Protein AF-A0A1H2DLY8-F1 (afdb_monomer_lite)

Secondary structure (DSSP, 8-state):
-HHHHHHHHHHHHHHHHHHHHHHHHHHHHHTT----SPPPPP---TT--SHHHHHHHHHHHHHTT--HHHHIIIII---HHHHHHHHHHHHHHHHHHHHHHHHTT-

pLDDT: mean 85.79, std 8.29, range [53.25, 94.12]

Radius of gyration: 19.76 Å; chains: 1; bounding box: 36×38×60 Å

Structure (mmCIF, N/CA/C/O backbone):
data_AF-A0A1H2DLY8-F1
#
_entry.id   AF-A0A1H2DLY8-F1
#
loop_
_atom_site.group_PDB
_atom_site.id
_atom_site.type_symbol
_atom_site.label_atom_id
_atom_site.label_alt_id
_atom_site.label_comp_id
_atom_site.label_asym_id
_atom_site.label_entity_id
_atom_site.label_seq_id
_atom_site.pdbx_PDB_ins_code
_atom_site.Cartn_x
_atom_site.Cartn_y
_atom_site.Cartn_z
_atom_site.occupancy
_atom_site.B_iso_or_equiv
_atom_site.auth_seq_id
_atom_site.auth_comp_id
_atom_site.auth_asym_id
_atom_site.auth_atom_id
_atom_site.pdbx_PDB_model_num
ATOM 1 N N . MET A 1 1 ? 14.181 -19.848 5.686 1.00 73.56 1 MET A N 1
ATOM 2 C CA . MET A 1 1 ? 13.983 -18.919 6.825 1.00 73.56 1 MET A CA 1
ATOM 3 C C . MET A 1 1 ? 13.145 -17.705 6.420 1.00 73.56 1 MET A C 1
ATOM 5 O O . MET A 1 1 ? 12.145 -17.479 7.079 1.00 73.56 1 MET A O 1
ATOM 9 N N . LYS A 1 2 ? 13.485 -16.988 5.331 1.00 81.31 2 LYS A N 1
ATOM 10 C CA . LYS A 1 2 ? 12.713 -15.838 4.802 1.00 81.31 2 LYS A CA 1
ATOM 11 C C . LYS A 1 2 ? 11.222 -16.148 4.581 1.00 81.31 2 LYS A C 1
ATOM 13 O O . LYS A 1 2 ? 10.388 -15.481 5.169 1.00 81.31 2 LYS A O 1
ATOM 18 N N . GLU A 1 3 ? 10.905 -17.219 3.852 1.00 84.75 3 GLU A N 1
ATOM 19 C CA . GLU A 1 3 ? 9.512 -17.626 3.565 1.00 84.75 3 GLU A CA 1
ATOM 20 C C . GLU A 1 3 ? 8.648 -17.816 4.821 1.00 84.75 3 GLU A C 1
ATOM 22 O O . GLU A 1 3 ? 7.511 -17.364 4.883 1.00 84.75 3 GLU A O 1
ATOM 27 N N . ALA A 1 4 ? 9.205 -18.426 5.871 1.00 87.62 4 ALA A N 1
ATOM 28 C CA . ALA A 1 4 ? 8.486 -18.620 7.130 1.00 87.62 4 ALA A CA 1
ATOM 29 C C . ALA A 1 4 ? 8.225 -17.293 7.869 1.00 87.62 4 ALA A C 1
ATOM 31 O O . ALA A 1 4 ? 7.219 -17.158 8.561 1.00 87.62 4 ALA A O 1
ATOM 32 N N . LEU A 1 5 ? 9.123 -16.312 7.726 1.00 88.31 5 LEU A N 1
ATOM 33 C CA . LEU A 1 5 ? 8.944 -14.974 8.290 1.00 88.31 5 LEU A CA 1
ATOM 34 C C . LEU A 1 5 ? 7.913 -14.164 7.499 1.00 88.31 5 LEU A C 1
ATOM 36 O O . LEU A 1 5 ? 7.117 -13.466 8.117 1.00 88.31 5 LEU A O 1
ATOM 40 N N . ILE A 1 6 ? 7.891 -14.303 6.170 1.00 87.69 6 ILE A N 1
ATOM 41 C CA . ILE A 1 6 ? 6.872 -13.697 5.303 1.00 87.69 6 ILE A CA 1
ATOM 42 C C . ILE A 1 6 ? 5.489 -14.236 5.669 1.00 87.69 6 ILE A C 1
ATOM 44 O O . ILE A 1 6 ? 4.582 -13.449 5.921 1.00 87.69 6 ILE A O 1
ATOM 48 N N . LEU A 1 7 ? 5.339 -15.561 5.781 1.00 87.69 7 LEU A N 1
ATOM 49 C CA . LEU A 1 7 ? 4.069 -16.177 6.174 1.00 87.69 7 LEU A CA 1
ATOM 50 C C . LEU A 1 7 ? 3.595 -15.656 7.536 1.00 87.69 7 LEU A C 1
ATOM 52 O O . LEU A 1 7 ? 2.469 -15.193 7.666 1.00 87.69 7 LEU A O 1
ATOM 56 N N . LYS A 1 8 ? 4.492 -15.627 8.527 1.00 91.38 8 LYS A N 1
ATOM 57 C CA . LYS A 1 8 ? 4.183 -15.084 9.855 1.00 91.38 8 LYS A CA 1
ATOM 58 C C . LYS A 1 8 ? 3.791 -13.601 9.813 1.00 91.38 8 LYS A C 1
ATOM 60 O O . LYS A 1 8 ? 2.963 -13.169 10.612 1.00 91.38 8 LYS A O 1
ATOM 65 N N . ALA A 1 9 ? 4.415 -12.811 8.942 1.00 90.19 9 ALA A N 1
ATOM 66 C CA . ALA A 1 9 ? 4.080 -11.403 8.770 1.00 90.19 9 ALA A CA 1
ATOM 67 C C . ALA A 1 9 ? 2.692 -11.235 8.139 1.00 90.19 9 ALA A C 1
ATOM 69 O O . ALA A 1 9 ? 1.908 -10.443 8.654 1.00 90.19 9 ALA A O 1
ATOM 70 N N . ARG A 1 10 ? 2.362 -12.022 7.106 1.00 88.50 10 ARG A N 1
ATOM 71 C CA . ARG A 1 10 ? 1.025 -12.050 6.486 1.00 88.50 10 ARG A CA 1
ATOM 72 C C . ARG A 1 10 ? -0.055 -12.402 7.506 1.00 88.50 10 ARG A C 1
ATOM 74 O O . ARG A 1 10 ? -0.963 -11.604 7.704 1.00 88.50 10 ARG A O 1
ATOM 81 N N . ASP A 1 11 ? 0.133 -13.486 8.260 1.00 90.94 11 ASP A N 1
ATOM 82 C CA . ASP A 1 11 ? -0.798 -13.884 9.326 1.00 90.94 11 ASP A CA 1
ATOM 83 C C . ASP A 1 11 ? -1.018 -12.750 10.341 1.00 90.94 11 ASP A C 1
ATOM 85 O O . ASP A 1 11 ? -2.108 -12.565 10.883 1.00 90.94 11 ASP A O 1
ATOM 89 N N . ARG A 1 12 ? 0.032 -11.972 10.635 1.00 91.56 12 ARG A N 1
ATOM 90 C CA . ARG A 1 12 ? -0.068 -10.858 11.577 1.00 91.56 12 ARG A CA 1
ATOM 91 C C . ARG A 1 12 ? -0.795 -9.657 10.983 1.00 91.56 12 ARG A C 1
ATOM 93 O O . ARG A 1 12 ? -1.530 -9.013 11.730 1.00 91.56 12 ARG A O 1
ATOM 100 N N . LEU A 1 13 ? -0.586 -9.358 9.703 1.00 91.31 13 LEU A N 1
ATOM 101 C CA . LEU A 1 13 ? -1.307 -8.300 8.998 1.00 91.31 13 LEU A CA 1
ATOM 102 C C . LEU A 1 13 ? -2.801 -8.615 8.956 1.00 91.31 13 LEU A C 1
ATOM 104 O O . LEU A 1 13 ? -3.579 -7.767 9.374 1.00 91.31 13 LEU A O 1
ATOM 108 N N . ASP A 1 14 ? -3.188 -9.846 8.615 1.00 87.81 14 ASP A N 1
ATOM 109 C CA . ASP A 1 14 ? -4.598 -10.262 8.568 1.00 87.81 14 ASP A CA 1
ATOM 110 C C . ASP A 1 14 ? -5.303 -10.073 9.922 1.00 87.81 14 ASP A C 1
ATOM 112 O O . ASP A 1 14 ? -6.422 -9.562 10.008 1.00 87.81 14 ASP A O 1
ATOM 116 N N . VAL A 1 15 ? -4.623 -10.432 11.017 1.00 89.25 15 VAL A N 1
ATOM 117 C CA . VAL A 1 15 ? -5.147 -10.244 12.380 1.00 89.25 15 VAL A CA 1
ATOM 118 C C . VAL A 1 15 ? -5.277 -8.762 12.741 1.00 89.25 15 VAL A C 1
ATOM 120 O O . VAL A 1 15 ? -6.232 -8.370 13.417 1.00 89.25 15 VAL A O 1
ATOM 123 N N . VAL A 1 16 ? -4.308 -7.935 12.346 1.00 92.56 16 VAL A N 1
ATOM 124 C CA . VAL A 1 16 ? -4.296 -6.503 12.680 1.00 92.56 16 VAL A CA 1
ATOM 125 C C . VAL A 1 16 ? -5.282 -5.721 11.820 1.00 92.56 16 VAL A C 1
ATOM 127 O O . VAL A 1 16 ? -5.898 -4.794 12.338 1.00 92.56 16 VAL A O 1
ATOM 130 N N . ASP A 1 17 ? -5.477 -6.104 10.562 1.00 91.81 17 ASP A N 1
ATOM 131 C CA . ASP A 1 17 ? -6.319 -5.402 9.596 1.00 91.81 17 ASP A CA 1
ATOM 132 C C . ASP A 1 17 ? -7.751 -5.212 10.104 1.00 91.81 17 ASP A C 1
ATOM 134 O O . ASP A 1 17 ? -8.254 -4.089 10.187 1.00 91.81 17 ASP A O 1
ATOM 138 N N . THR A 1 18 ? -8.369 -6.296 10.580 1.00 87.62 18 THR A N 1
ATOM 139 C CA . THR A 1 18 ? -9.738 -6.248 11.117 1.00 87.62 18 THR A CA 1
ATOM 140 C C . THR A 1 18 ? -9.823 -5.367 12.367 1.00 87.62 18 THR A C 1
ATOM 142 O O . THR A 1 18 ? -10.736 -4.550 12.513 1.00 87.62 18 THR A O 1
ATOM 145 N N . GLY A 1 19 ? -8.863 -5.515 13.285 1.00 89.75 19 GLY A N 1
ATOM 146 C CA . GLY A 1 19 ? -8.850 -4.756 14.536 1.00 89.75 19 GLY A CA 1
ATOM 147 C C . GLY A 1 19 ? -8.617 -3.264 14.307 1.00 89.75 19 GLY A C 1
ATOM 148 O O . GLY A 1 19 ? -9.306 -2.428 14.894 1.00 89.75 19 GLY A O 1
ATOM 149 N N . LEU A 1 20 ? -7.673 -2.925 13.432 1.00 91.94 20 LEU A N 1
ATOM 150 C CA . LEU A 1 20 ? -7.310 -1.547 13.137 1.00 91.94 20 LEU A CA 1
ATOM 151 C C . LEU A 1 20 ? -8.407 -0.838 12.336 1.00 91.94 20 LEU A C 1
ATOM 153 O O . LEU A 1 20 ? -8.734 0.303 12.659 1.00 91.94 20 LEU A O 1
ATOM 157 N N . SER A 1 21 ? -9.048 -1.528 11.390 1.00 89.88 21 SER A N 1
ATOM 158 C CA . SER A 1 21 ? -10.206 -1.008 10.650 1.00 89.88 21 SER A CA 1
ATOM 159 C C . SER A 1 21 ? -11.341 -0.594 11.592 1.00 89.88 21 SER A C 1
ATOM 161 O O . SER A 1 21 ? -11.892 0.503 11.474 1.00 89.88 21 SER A O 1
ATOM 163 N N . ALA A 1 22 ? -11.644 -1.418 12.603 1.00 88.38 22 ALA A N 1
ATOM 164 C CA . ALA A 1 22 ? -12.657 -1.099 13.609 1.00 88.38 22 ALA A CA 1
ATOM 165 C C . ALA A 1 22 ? -12.261 0.093 14.502 1.00 88.38 22 ALA A C 1
ATOM 167 O O . ALA A 1 22 ? -13.103 0.937 14.823 1.00 88.38 22 ALA A O 1
ATOM 168 N N . ILE A 1 23 ? -10.985 0.180 14.895 1.00 91.38 23 ILE A N 1
ATOM 169 C CA . ILE A 1 23 ? -10.462 1.295 15.701 1.00 91.38 23 ILE A CA 1
ATOM 170 C C . ILE A 1 23 ? -10.562 2.610 14.926 1.00 91.38 23 ILE A C 1
ATOM 172 O O . ILE A 1 23 ? -11.072 3.590 15.469 1.00 91.38 23 ILE A O 1
ATOM 176 N N . ILE A 1 24 ? -10.124 2.629 13.665 1.00 90.88 24 ILE A N 1
ATOM 177 C CA . ILE A 1 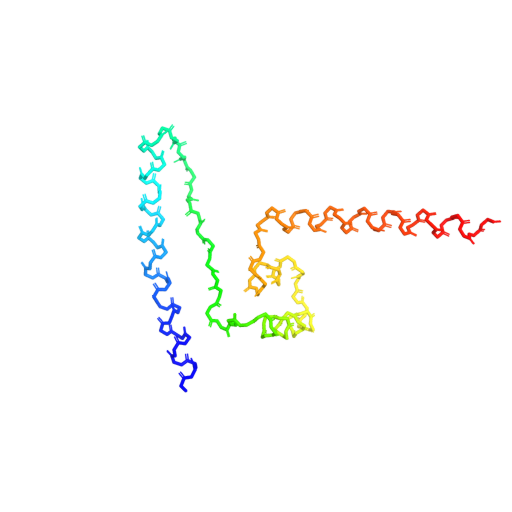24 ? -10.161 3.825 12.814 1.00 90.88 24 ILE A CA 1
ATOM 178 C C . ILE A 1 24 ? -11.608 4.238 12.543 1.00 90.88 24 ILE A C 1
ATOM 180 O O . ILE A 1 24 ? -11.937 5.410 12.694 1.00 90.88 24 ILE A O 1
ATOM 184 N N . SER A 1 25 ? -12.497 3.285 12.247 1.00 88.88 25 SER A N 1
ATOM 185 C CA . SER A 1 25 ? -13.929 3.566 12.071 1.00 88.88 25 SER A CA 1
ATOM 186 C C . SER A 1 25 ? -14.532 4.244 13.297 1.00 88.88 25 SER A C 1
ATOM 188 O O . SER A 1 25 ? -15.225 5.255 13.185 1.00 88.88 25 SER A O 1
ATOM 190 N N . LYS A 1 26 ? -14.212 3.744 14.494 1.00 89.38 26 LYS A N 1
ATOM 191 C CA . LYS A 1 26 ? -14.675 4.358 15.738 1.00 89.38 26 LYS A CA 1
ATOM 192 C C . LYS A 1 26 ? -14.066 5.742 15.968 1.00 89.38 26 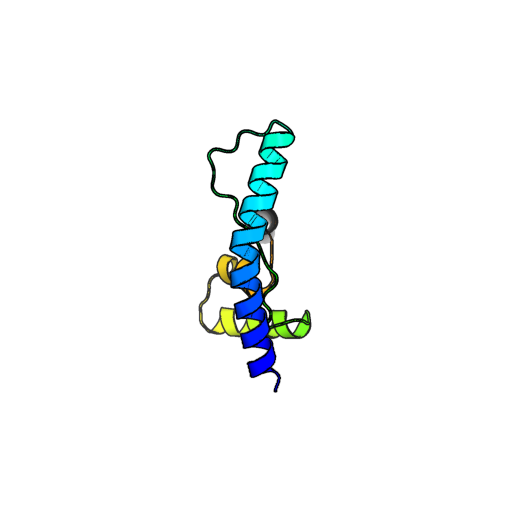LYS A C 1
ATOM 194 O O . LYS A 1 26 ? -14.778 6.626 16.434 1.00 89.38 26 LYS A O 1
ATOM 199 N N . ALA A 1 27 ? -12.785 5.930 15.657 1.00 91.19 27 ALA A N 1
ATOM 200 C CA . ALA A 1 27 ? -12.114 7.222 15.785 1.00 91.19 27 ALA A CA 1
ATOM 201 C C . ALA A 1 27 ? -12.745 8.277 14.863 1.00 91.19 27 ALA A C 1
ATOM 203 O O . ALA A 1 27 ? -13.075 9.363 15.327 1.00 91.19 27 ALA A O 1
ATOM 204 N N . LEU A 1 28 ? -13.011 7.933 13.601 1.00 89.69 28 LEU A N 1
ATOM 205 C CA . LEU A 1 28 ? -13.666 8.830 12.644 1.00 89.69 28 LEU A CA 1
ATOM 206 C C . LEU A 1 28 ? -15.066 9.250 13.105 1.00 89.69 28 LEU A C 1
ATOM 208 O O . LEU A 1 28 ? -15.396 10.432 13.040 1.00 89.69 28 LEU A O 1
ATOM 212 N N . ARG A 1 29 ? -15.851 8.319 13.663 1.00 88.06 29 ARG A N 1
ATOM 213 C CA . ARG A 1 29 ? -17.163 8.644 14.253 1.00 88.06 29 ARG A CA 1
ATOM 214 C C . ARG A 1 29 ? -17.060 9.625 15.421 1.00 88.06 29 ARG A C 1
ATOM 216 O O . ARG A 1 29 ? -17.904 10.503 15.549 1.00 88.06 29 ARG A O 1
ATOM 223 N N . ILE A 1 30 ? -16.036 9.494 16.271 1.00 90.81 30 ILE A N 1
ATOM 224 C CA . ILE A 1 30 ? -15.793 10.432 17.384 1.00 90.81 30 ILE A CA 1
ATOM 225 C C . ILE A 1 30 ? -15.476 11.838 16.856 1.00 90.81 30 ILE A C 1
ATOM 227 O O . ILE A 1 30 ? -15.961 12.815 17.419 1.00 90.81 30 ILE A O 1
ATOM 231 N N . GLU A 1 31 ? -14.727 11.935 15.757 1.00 90.44 31 GLU A N 1
ATOM 232 C CA . GLU A 1 31 ? -14.407 13.196 15.071 1.00 90.44 31 GLU A CA 1
ATOM 233 C C . GLU A 1 31 ? -15.590 13.770 14.258 1.00 90.44 31 GLU A C 1
ATOM 235 O O . GLU A 1 31 ? -15.463 14.813 13.621 1.00 90.44 31 GLU A O 1
ATOM 240 N N . GLY A 1 32 ? -16.759 13.117 14.280 1.00 88.75 32 GLY A N 1
ATOM 241 C CA . GLY A 1 32 ? -17.971 13.577 13.596 1.00 88.75 32 GLY A CA 1
ATOM 242 C C . GLY A 1 32 ? -18.063 13.181 12.121 1.00 88.75 32 GLY A C 1
ATOM 243 O O . GLY A 1 32 ? -18.944 13.673 11.415 1.00 88.75 32 GLY A O 1
ATOM 244 N N . PHE A 1 33 ? -17.192 12.287 11.647 1.00 84.38 33 PHE A N 1
ATOM 245 C CA . PHE A 1 33 ? -17.315 11.679 10.326 1.00 84.38 33 PHE A CA 1
ATOM 246 C C . PHE A 1 33 ? -18.219 10.447 10.418 1.00 84.38 33 PHE A C 1
ATOM 248 O O . PHE A 1 33 ? -17.796 9.366 10.838 1.00 84.38 33 PHE A O 1
ATOM 255 N N . GLU A 1 34 ? -19.475 10.603 10.009 1.00 73.62 34 GLU A N 1
ATOM 256 C CA . GLU A 1 34 ? -20.366 9.470 9.768 1.00 73.62 34 GLU A CA 1
ATOM 257 C C . GLU A 1 34 ? -19.968 8.816 8.446 1.00 73.62 34 GLU A C 1
ATOM 259 O O . GLU A 1 34 ? -20.195 9.352 7.363 1.00 73.62 34 GLU A O 1
ATOM 264 N N . THR A 1 35 ? -19.311 7.667 8.543 1.00 64.50 35 THR A N 1
ATOM 265 C CA . THR A 1 35 ? -18.988 6.828 7.392 1.00 64.50 35 THR A CA 1
ATOM 266 C C . THR A 1 35 ? -19.945 5.638 7.370 1.00 64.50 35 THR A C 1
ATOM 268 O O . THR A 1 35 ? -19.961 4.811 8.288 1.00 64.50 35 THR A O 1
ATOM 271 N N . GLU A 1 36 ? -20.770 5.579 6.321 1.00 64.75 36 GLU A N 1
ATOM 272 C CA . GLU A 1 36 ? -21.569 4.400 5.955 1.00 64.75 36 GLU A CA 1
ATOM 273 C C . GLU A 1 36 ? -20.730 3.360 5.182 1.00 64.75 36 GLU A C 1
ATOM 275 O O . GLU A 1 36 ? -21.205 2.264 4.883 1.00 64.75 36 GLU A O 1
ATOM 280 N N . GLU A 1 37 ? -19.471 3.682 4.873 1.00 64.56 37 GLU A N 1
ATOM 281 C CA . GLU A 1 37 ? -18.585 2.883 4.032 1.00 64.56 37 GLU A CA 1
ATOM 282 C C . GLU A 1 37 ? -17.650 1.982 4.850 1.00 64.56 37 GLU A C 1
ATOM 284 O O . GLU A 1 37 ? -17.266 2.261 5.989 1.00 64.56 37 GLU A O 1
ATOM 289 N N . THR A 1 38 ? -17.255 0.859 4.247 1.00 70.75 38 THR A N 1
ATOM 290 C CA . THR A 1 38 ? -16.251 -0.035 4.832 1.00 70.75 38 THR A CA 1
ATOM 291 C C . THR A 1 38 ? -14.871 0.590 4.660 1.00 70.75 38 THR A C 1
ATOM 293 O O . THR A 1 38 ? -14.423 0.800 3.538 1.00 70.75 38 THR A O 1
ATOM 296 N N . ILE A 1 39 ? -14.184 0.866 5.769 1.00 81.62 39 ILE A N 1
ATOM 297 C CA . ILE A 1 39 ? -12.802 1.354 5.738 1.00 81.62 39 ILE A CA 1
ATOM 298 C C . ILE A 1 39 ? -11.898 0.214 5.282 1.00 81.62 39 ILE A C 1
ATOM 300 O O . ILE A 1 39 ? -11.838 -0.824 5.937 1.00 81.62 39 ILE A O 1
ATOM 304 N N . SER A 1 40 ? -11.187 0.421 4.176 1.00 81.44 40 SER A N 1
ATOM 305 C CA . SER A 1 40 ? -10.136 -0.479 3.706 1.00 81.44 40 SER A CA 1
ATOM 306 C C . SER A 1 40 ? -8.767 0.069 4.084 1.00 81.44 40 SER A C 1
ATOM 308 O O . SER A 1 40 ? -8.459 1.223 3.776 1.00 81.44 40 SER A O 1
ATOM 310 N N . LEU A 1 41 ? -7.926 -0.757 4.698 1.00 86.81 41 LEU A N 1
ATOM 311 C CA . LEU A 1 41 ? -6.538 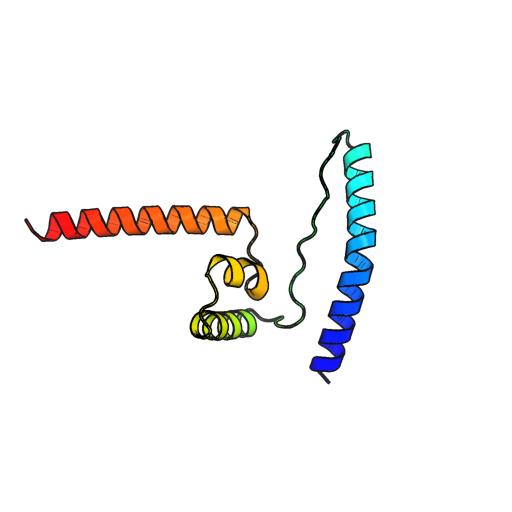-0.409 4.981 1.00 86.81 41 LEU A CA 1
ATOM 312 C C . LEU A 1 41 ? -5.631 -0.966 3.887 1.00 86.81 41 LEU A C 1
ATOM 314 O O . LEU A 1 41 ? -5.818 -2.079 3.403 1.00 86.81 41 LEU A O 1
ATOM 318 N N . SER A 1 42 ? -4.642 -0.170 3.491 1.00 84.44 42 SER A N 1
ATOM 319 C CA . SER A 1 42 ? -3.599 -0.601 2.562 1.00 84.44 42 SER A CA 1
ATOM 320 C C . SER A 1 42 ? -2.334 -0.909 3.349 1.00 84.44 42 SER A C 1
ATOM 322 O O . SER A 1 42 ? -1.856 -0.070 4.114 1.00 84.44 42 SER A O 1
ATOM 324 N N . TRP A 1 43 ? -1.801 -2.113 3.160 1.00 85.06 43 TRP A N 1
ATOM 325 C CA . TRP A 1 43 ? -0.581 -2.578 3.812 1.00 85.06 43 TRP A CA 1
ATOM 326 C C . TRP A 1 43 ? 0.530 -2.767 2.792 1.00 85.06 43 TRP A C 1
ATOM 328 O O . TRP A 1 43 ? 0.291 -3.159 1.653 1.00 85.06 43 TRP A O 1
ATOM 338 N N . GLU A 1 44 ? 1.761 -2.542 3.234 1.00 83.69 44 GLU A N 1
ATOM 339 C CA . GLU A 1 44 ? 2.938 -2.906 2.460 1.00 83.69 44 GLU A CA 1
ATOM 340 C C . GLU A 1 44 ? 3.058 -4.443 2.380 1.00 83.69 44 GLU A C 1
ATOM 342 O O . GLU A 1 44 ? 3.031 -5.099 3.432 1.00 83.69 44 GLU A O 1
ATOM 347 N N . PRO A 1 45 ? 3.212 -5.048 1.185 1.00 79.69 45 PRO A N 1
ATOM 348 C CA . PRO A 1 45 ? 3.384 -6.485 1.057 1.00 79.69 45 PRO A CA 1
ATOM 349 C C . PRO A 1 45 ? 4.672 -6.952 1.756 1.00 79.69 45 PRO A C 1
ATOM 351 O O . PRO A 1 45 ? 5.757 -6.433 1.482 1.00 79.69 45 PRO A O 1
ATOM 354 N N . PRO A 1 46 ? 4.610 -7.979 2.621 1.00 82.44 46 PRO A N 1
ATOM 355 C CA . PRO A 1 46 ? 5.782 -8.454 3.363 1.00 82.44 46 PRO A CA 1
ATOM 356 C C . PRO A 1 46 ? 6.798 -9.209 2.487 1.00 82.44 46 PRO A C 1
ATOM 358 O O . PRO A 1 46 ? 7.894 -9.538 2.943 1.00 82.44 46 PRO A O 1
ATOM 361 N N . ASP A 1 47 ? 6.438 -9.497 1.238 1.00 79.38 47 ASP A N 1
ATOM 362 C CA . ASP A 1 47 ? 7.180 -10.358 0.314 1.00 79.38 47 ASP A CA 1
ATOM 363 C C . ASP A 1 47 ? 8.409 -9.655 -0.278 1.00 79.38 47 ASP A C 1
ATOM 365 O O . ASP A 1 47 ? 9.419 -10.292 -0.614 1.00 79.38 47 ASP A O 1
ATOM 369 N N . HIS A 1 48 ? 8.316 -8.331 -0.414 1.00 77.31 48 HIS A N 1
ATOM 370 C CA . HIS A 1 48 ? 9.285 -7.476 -1.090 1.00 77.31 48 HIS A CA 1
ATOM 371 C C . HIS A 1 48 ? 9.491 -6.214 -0.252 1.00 77.31 48 HIS A C 1
ATOM 373 O O . HIS A 1 48 ? 8.698 -5.278 -0.303 1.00 77.31 48 HIS A O 1
ATOM 379 N N . VAL A 1 49 ? 10.559 -6.194 0.546 1.00 70.31 49 VAL A N 1
ATOM 380 C CA . VAL A 1 49 ? 10.788 -5.102 1.506 1.00 70.31 49 VAL A CA 1
ATOM 381 C C . VAL A 1 49 ? 11.631 -3.994 0.879 1.00 70.31 49 VAL A C 1
ATOM 383 O O . VAL A 1 49 ? 11.450 -2.819 1.189 1.00 70.31 49 VAL A O 1
ATOM 386 N N . SER A 1 50 ? 12.553 -4.343 -0.021 1.00 82.50 50 SER A N 1
ATOM 387 C CA . SER A 1 50 ? 13.387 -3.357 -0.713 1.00 82.50 50 SER A CA 1
ATOM 388 C C . SER A 1 50 ? 12.769 -2.893 -2.033 1.00 82.50 50 SER A C 1
ATOM 390 O O . SER A 1 50 ? 12.108 -3.659 -2.733 1.00 82.50 50 SER A O 1
ATOM 392 N N . LEU A 1 51 ? 13.054 -1.645 -2.421 1.00 81.88 51 LEU A N 1
ATOM 393 C CA . LEU A 1 51 ? 12.643 -1.107 -3.722 1.00 81.88 51 LEU A CA 1
ATOM 394 C C . LEU A 1 51 ? 13.129 -1.985 -4.883 1.00 81.88 51 LEU A C 1
ATOM 396 O O . LEU A 1 51 ? 12.362 -2.250 -5.802 1.00 81.88 51 LEU A O 1
ATOM 400 N N . SER A 1 52 ? 14.367 -2.482 -4.822 1.00 86.88 52 SER A N 1
ATOM 401 C CA . SER A 1 52 ? 14.914 -3.363 -5.859 1.00 86.88 52 SER A CA 1
ATOM 402 C C . SER A 1 52 ? 14.101 -4.650 -6.010 1.00 86.88 52 SER A C 1
ATOM 404 O O . SER A 1 52 ? 13.746 -5.012 -7.126 1.00 86.88 52 SER A O 1
ATOM 406 N N . GLU A 1 53 ? 13.731 -5.303 -4.901 1.00 86.88 53 GLU A N 1
ATOM 407 C CA . GLU A 1 53 ? 12.889 -6.508 -4.942 1.00 86.88 53 GLU A CA 1
ATOM 408 C C . GLU A 1 53 ? 11.506 -6.221 -5.540 1.00 86.88 53 GLU A C 1
ATOM 410 O O . GLU A 1 53 ? 11.004 -7.028 -6.323 1.00 86.88 53 GLU A O 1
ATOM 415 N N . LYS A 1 54 ? 10.908 -5.067 -5.214 1.00 88.19 54 LYS A N 1
ATOM 416 C CA . LYS A 1 54 ? 9.611 -4.655 -5.769 1.00 88.19 54 LYS A CA 1
ATOM 417 C C . LYS A 1 54 ? 9.680 -4.422 -7.278 1.00 88.19 54 LYS A C 1
ATOM 419 O O . LYS A 1 54 ? 8.818 -4.907 -8.005 1.00 88.19 54 LYS A O 1
ATOM 424 N N . TYR A 1 55 ? 10.706 -3.728 -7.771 1.00 91.25 55 TYR A N 1
ATOM 425 C CA . TYR A 1 55 ? 10.868 -3.501 -9.211 1.00 91.25 55 TYR A CA 1
ATOM 426 C C . TYR A 1 55 ? 11.188 -4.795 -9.971 1.00 91.25 55 TYR A C 1
ATOM 428 O O . TYR A 1 55 ? 10.623 -5.026 -11.041 1.00 91.25 55 TYR A O 1
ATOM 436 N N . ASP A 1 56 ? 12.007 -5.683 -9.404 1.00 92.12 56 ASP A N 1
ATOM 437 C CA . ASP A 1 56 ? 12.266 -7.003 -9.991 1.00 92.12 56 ASP A CA 1
ATOM 438 C C . ASP A 1 56 ? 10.984 -7.847 -10.078 1.00 92.12 56 ASP A C 1
ATOM 440 O O . ASP A 1 56 ? 10.748 -8.540 -11.075 1.00 92.12 56 ASP A O 1
ATOM 444 N N . ALA A 1 57 ? 10.135 -7.789 -9.049 1.00 88.38 57 ALA A N 1
ATOM 445 C CA . ALA A 1 57 ? 8.826 -8.434 -9.047 1.00 88.38 57 ALA A CA 1
ATOM 446 C C . ALA A 1 57 ? 7.875 -7.797 -10.074 1.00 88.38 57 ALA A C 1
ATOM 448 O O . ALA A 1 57 ? 7.224 -8.521 -10.827 1.00 88.38 57 ALA A O 1
ATOM 449 N N . ALA A 1 58 ? 7.856 -6.467 -10.182 1.00 92.00 58 ALA A N 1
ATOM 450 C CA . ALA A 1 58 ? 7.031 -5.737 -11.142 1.00 92.00 58 ALA A CA 1
ATOM 451 C C . ALA A 1 58 ? 7.373 -6.099 -12.597 1.00 92.00 58 ALA A C 1
ATOM 453 O O . ALA A 1 58 ? 6.476 -6.304 -13.417 1.00 92.00 58 ALA A O 1
ATOM 454 N N . VAL A 1 59 ? 8.661 -6.247 -12.924 1.00 94.06 59 VAL A N 1
ATOM 455 C CA . VAL A 1 59 ? 9.106 -6.688 -14.258 1.00 94.06 59 VAL A CA 1
ATOM 456 C C . VAL A 1 59 ? 8.612 -8.104 -14.562 1.00 94.06 59 VAL A C 1
ATOM 458 O O . VAL A 1 59 ? 8.108 -8.360 -15.659 1.00 94.06 59 VAL A O 1
ATOM 461 N N . LYS A 1 60 ? 8.706 -9.023 -13.593 1.00 92.50 60 LYS A N 1
ATOM 462 C CA . LYS A 1 60 ? 8.214 -10.403 -13.744 1.00 92.50 60 LYS A CA 1
ATOM 463 C C . LYS A 1 60 ? 6.696 -10.448 -13.917 1.00 92.50 60 LYS A C 1
ATOM 465 O O . LYS A 1 60 ? 6.216 -11.146 -14.805 1.00 92.50 60 LYS A O 1
ATOM 470 N N . ALA A 1 61 ? 5.961 -9.674 -13.124 1.00 91.50 61 ALA A N 1
ATOM 471 C CA . ALA A 1 61 ? 4.508 -9.562 -13.201 1.00 91.50 61 ALA A CA 1
ATOM 472 C C . ALA A 1 61 ? 4.041 -9.002 -14.553 1.00 91.50 61 ALA A C 1
ATOM 474 O O . ALA A 1 61 ? 3.156 -9.568 -15.196 1.00 91.50 61 ALA A O 1
ATOM 475 N N . LYS A 1 62 ? 4.717 -7.961 -15.059 1.00 94.00 62 LYS A N 1
ATOM 476 C CA . LYS A 1 62 ? 4.472 -7.430 -16.407 1.00 94.00 62 LYS A CA 1
ATOM 477 C C . LYS A 1 62 ? 4.717 -8.492 -17.482 1.00 94.00 62 LYS A C 1
ATOM 479 O O . LYS A 1 62 ? 3.917 -8.624 -18.404 1.00 94.00 62 LYS A O 1
ATOM 484 N N . GLY A 1 63 ? 5.789 -9.277 -17.351 1.00 92.62 63 GLY A N 1
ATOM 485 C CA . GLY A 1 63 ? 6.084 -10.403 -18.245 1.00 92.62 63 GLY A CA 1
ATOM 486 C C . GLY A 1 63 ? 5.041 -11.527 -18.197 1.00 92.62 63 GLY A C 1
ATOM 487 O O . GLY A 1 63 ? 4.824 -12.197 -19.203 1.00 92.62 63 GLY A O 1
ATOM 488 N N . ALA A 1 64 ? 4.359 -11.700 -17.063 1.00 93.56 64 ALA A N 1
ATOM 489 C CA . ALA A 1 64 ? 3.249 -12.638 -16.892 1.00 93.56 64 ALA A CA 1
ATOM 490 C C . ALA A 1 64 ? 1.900 -12.108 -17.425 1.00 93.56 64 ALA A C 1
ATOM 492 O O . ALA A 1 64 ? 0.901 -12.823 -17.374 1.00 93.56 64 ALA A O 1
ATOM 493 N N . GLY A 1 65 ? 1.864 -10.879 -17.955 1.00 92.56 65 GLY A N 1
ATOM 494 C CA . GLY A 1 65 ? 0.661 -10.259 -18.517 1.00 92.56 65 GLY A CA 1
ATOM 495 C C . GLY A 1 65 ? -0.229 -9.557 -17.490 1.00 92.56 65 GLY A C 1
ATOM 496 O O . GLY A 1 65 ? -1.378 -9.239 -17.797 1.00 92.56 65 GLY A O 1
ATOM 497 N N . GLU A 1 66 ? 0.270 -9.306 -16.280 1.00 93.44 66 GLU A N 1
ATOM 498 C CA . GLU A 1 66 ? -0.478 -8.569 -15.267 1.00 93.44 66 GLU A CA 1
ATOM 499 C C . GLU A 1 66 ? -0.629 -7.084 -15.653 1.00 93.44 66 GLU A C 1
ATOM 501 O O . GLU A 1 66 ? 0.275 -6.463 -16.218 1.00 93.44 66 GLU A O 1
ATOM 506 N N . SER A 1 67 ? -1.797 -6.500 -15.367 1.00 94.12 67 SER A N 1
ATOM 507 C CA . SER A 1 67 ? -2.063 -5.093 -15.692 1.00 94.12 67 SER A CA 1
ATOM 508 C C . SER A 1 67 ? -1.224 -4.141 -1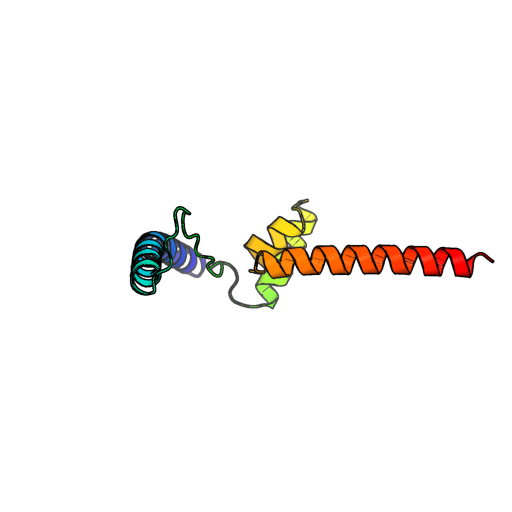4.837 1.00 94.12 67 SER A C 1
ATOM 510 O O . SER A 1 67 ? -0.984 -4.406 -13.658 1.00 94.12 67 SER A O 1
ATOM 512 N N . TRP A 1 68 ? -0.865 -2.978 -15.397 1.00 92.06 68 TRP A N 1
ATOM 513 C CA . TRP A 1 68 ? -0.126 -1.943 -14.662 1.00 92.06 68 TRP A CA 1
ATOM 514 C C . TRP A 1 68 ? -0.808 -1.555 -13.346 1.00 92.06 68 TRP A C 1
ATOM 516 O O .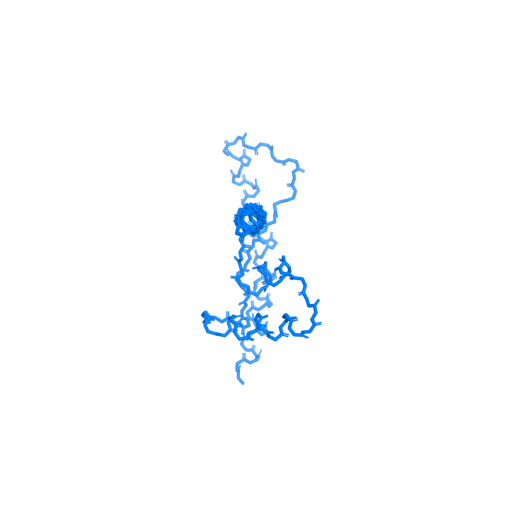 TRP A 1 68 ? -0.148 -1.516 -12.317 1.00 92.06 68 TRP A O 1
ATOM 526 N N . LYS A 1 69 ? -2.136 -1.364 -13.345 1.00 92.56 69 LYS A N 1
ATOM 527 C CA . LYS A 1 69 ? -2.889 -1.011 -12.128 1.00 92.56 69 LYS A CA 1
ATOM 528 C C . LYS A 1 69 ? -2.747 -2.058 -11.020 1.00 92.56 69 LYS A C 1
ATOM 530 O O . LYS A 1 69 ? -2.664 -1.703 -9.849 1.00 92.56 69 LYS A O 1
ATOM 535 N N . SER A 1 70 ? -2.723 -3.340 -11.388 1.00 91.12 70 SER A N 1
ATOM 536 C CA . SER A 1 70 ? -2.553 -4.439 -10.431 1.00 91.12 70 SER A CA 1
ATOM 537 C C . SER A 1 70 ? -1.127 -4.478 -9.881 1.00 91.12 70 SER A C 1
ATOM 539 O O . SER A 1 70 ? -0.944 -4.548 -8.671 1.00 91.12 70 SER A O 1
ATOM 541 N N . ILE A 1 71 ? -0.123 -4.315 -10.748 1.00 92.69 71 ILE A N 1
ATOM 542 C CA . ILE A 1 71 ? 1.293 -4.245 -10.358 1.00 92.69 71 ILE A CA 1
ATOM 543 C C . ILE A 1 71 ? 1.548 -3.049 -9.430 1.00 92.69 71 ILE A C 1
ATOM 545 O O . ILE A 1 71 ? 2.146 -3.204 -8.365 1.00 92.69 71 ILE A O 1
ATOM 549 N N . ALA A 1 72 ? 1.067 -1.864 -9.806 1.00 91.62 72 ALA A N 1
ATOM 550 C CA . ALA A 1 72 ? 1.244 -0.636 -9.041 1.00 91.62 72 ALA A CA 1
ATOM 551 C C . ALA A 1 72 ? 0.656 -0.768 -7.631 1.00 91.62 72 ALA A C 1
ATOM 553 O O . ALA A 1 72 ? 1.322 -0.446 -6.652 1.00 91.62 72 ALA A O 1
ATOM 554 N N . ARG A 1 73 ? -0.548 -1.336 -7.512 1.00 90.19 73 ARG A N 1
ATOM 555 C CA . ARG A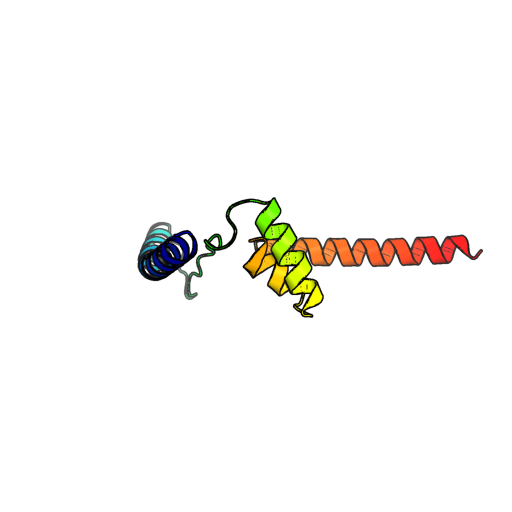 1 73 ? -1.202 -1.549 -6.218 1.00 90.19 73 ARG A CA 1
ATOM 556 C C . ARG A 1 73 ? -0.541 -2.656 -5.395 1.00 90.19 73 ARG A C 1
ATOM 558 O O . ARG A 1 73 ? -0.173 -2.432 -4.250 1.00 90.19 73 ARG A O 1
ATOM 565 N N . ASN A 1 74 ? -0.415 -3.851 -5.967 1.00 88.50 74 ASN A N 1
ATOM 566 C CA . ASN A 1 74 ? -0.127 -5.067 -5.203 1.00 88.50 74 ASN A CA 1
ATOM 567 C C . ASN A 1 74 ? 1.372 -5.329 -5.015 1.00 88.50 74 ASN A C 1
ATOM 569 O O . ASN A 1 74 ? 1.739 -6.098 -4.134 1.00 88.50 74 ASN A O 1
ATOM 573 N N . ILE A 1 75 ? 2.231 -4.736 -5.852 1.00 89.38 75 ILE A N 1
ATOM 574 C CA . ILE A 1 75 ? 3.687 -4.940 -5.808 1.00 89.38 75 ILE A CA 1
ATOM 575 C C . ILE A 1 75 ? 4.402 -3.651 -5.409 1.00 89.38 75 ILE A C 1
ATOM 577 O O . ILE A 1 75 ? 5.289 -3.681 -4.557 1.00 89.38 75 ILE A O 1
ATOM 581 N N . LEU A 1 76 ? 4.043 -2.522 -6.026 1.00 89.75 76 LEU A N 1
ATOM 582 C CA . LEU A 1 76 ? 4.719 -1.246 -5.765 1.00 89.75 76 LEU A CA 1
ATOM 583 C C . LEU A 1 76 ? 4.128 -0.485 -4.570 1.00 89.75 76 LEU A C 1
ATOM 585 O O . LEU A 1 76 ? 4.829 0.346 -3.993 1.00 89.75 76 LEU A O 1
ATOM 589 N N . GLY A 1 77 ? 2.891 -0.799 -4.175 1.00 87.19 77 GLY A N 1
ATOM 590 C CA . GLY A 1 77 ? 2.206 -0.176 -3.042 1.00 87.19 77 GLY A CA 1
ATOM 591 C C . GLY A 1 77 ? 1.695 1.237 -3.332 1.00 87.19 77 GLY A C 1
ATOM 592 O O . GLY A 1 77 ? 1.612 2.050 -2.416 1.00 87.19 77 GLY A O 1
ATOM 593 N N . TYR A 1 78 ? 1.399 1.559 -4.594 1.00 90.19 78 TYR A N 1
ATOM 594 C CA . TYR A 1 78 ? 0.865 2.871 -4.966 1.00 90.19 78 TYR A CA 1
ATOM 595 C C . TYR A 1 78 ? -0.563 3.032 -4.451 1.00 90.19 78 TYR A C 1
ATOM 597 O O . TYR A 1 78 ? -1.372 2.098 -4.516 1.00 90.19 78 TYR A O 1
ATOM 605 N N . SER A 1 79 ? -0.877 4.233 -3.968 1.00 88.25 79 SER A N 1
ATOM 606 C CA . SER A 1 79 ? -2.234 4.570 -3.552 1.00 88.25 79 SER A CA 1
ATOM 607 C C . SER A 1 79 ? -3.180 4.633 -4.763 1.00 88.25 79 SER A C 1
ATOM 609 O O . SER A 1 79 ? -2.726 4.811 -5.900 1.00 88.25 79 SER A O 1
ATOM 611 N N . PRO A 1 80 ? -4.502 4.493 -4.559 1.00 88.19 80 PRO A N 1
ATOM 612 C CA . PRO A 1 80 ? -5.481 4.658 -5.632 1.00 88.19 80 PRO A CA 1
ATOM 613 C C . PRO A 1 80 ? -5.335 5.994 -6.369 1.00 88.19 80 PRO A C 1
ATOM 615 O O . PRO A 1 80 ? -5.350 6.016 -7.597 1.00 88.19 80 PRO A O 1
ATOM 618 N N . GLU A 1 81 ? -5.109 7.076 -5.628 1.00 89.62 81 GLU A N 1
ATOM 619 C CA . GLU A 1 81 ? -4.960 8.430 -6.163 1.00 89.62 81 GLU A CA 1
ATOM 620 C C . GLU A 1 81 ? -3.694 8.552 -7.016 1.00 89.62 81 GLU A C 1
ATOM 622 O O . GLU A 1 81 ? -3.734 9.133 -8.096 1.00 89.62 81 GLU A O 1
ATOM 627 N N . GLN A 1 82 ? -2.582 7.952 -6.575 1.00 89.31 82 GLN A N 1
ATOM 628 C CA . GLN A 1 82 ? -1.344 7.910 -7.360 1.00 89.31 82 GLN A CA 1
ATOM 629 C C . GLN A 1 82 ? -1.542 7.150 -8.675 1.00 89.31 82 GLN A C 1
ATOM 631 O O . GLN A 1 82 ? -1.106 7.606 -9.724 1.00 89.31 82 GLN A O 1
ATOM 636 N N . ILE A 1 83 ? -2.248 6.016 -8.643 1.00 92.50 83 ILE A N 1
ATOM 637 C CA . ILE A 1 83 ? -2.533 5.220 -9.848 1.00 92.50 83 ILE A CA 1
ATOM 638 C C . ILE A 1 83 ? -3.432 5.987 -10.826 1.00 92.50 83 ILE A C 1
ATOM 640 O O . ILE A 1 83 ? -3.292 5.841 -12.043 1.00 92.50 83 ILE A O 1
ATOM 644 N N . GLU A 1 84 ? -4.393 6.757 -10.316 1.00 91.94 84 GLU A N 1
ATOM 645 C CA . GLU A 1 84 ? -5.245 7.613 -11.141 1.00 91.94 84 GLU A CA 1
ATOM 646 C C . GLU A 1 84 ? -4.449 8.750 -11.772 1.00 91.94 84 GLU A C 1
ATOM 648 O O . GLU A 1 84 ? -4.580 8.976 -12.975 1.00 91.94 84 GLU A O 1
ATOM 653 N N . GLN A 1 85 ? -3.586 9.402 -10.995 1.00 91.44 85 GLN A N 1
ATOM 654 C CA . GLN A 1 85 ? -2.711 10.451 -11.498 1.00 91.44 85 GLN A CA 1
ATOM 655 C C . GLN A 1 85 ? -1.751 9.923 -12.571 1.00 91.44 85 GLN A C 1
ATOM 657 O O . GLN A 1 85 ? -1.711 10.485 -13.660 1.00 91.44 85 GLN A O 1
ATOM 662 N N . ASP A 1 86 ? -1.092 8.785 -12.341 1.00 91.69 86 ASP A N 1
ATOM 663 C CA . ASP A 1 86 ? -0.218 8.145 -13.334 1.00 91.69 86 ASP A CA 1
ATOM 664 C C . ASP A 1 86 ? -0.960 7.841 -14.647 1.00 91.69 86 ASP A C 1
ATOM 666 O O . ASP A 1 86 ? -0.391 7.899 -15.737 1.00 91.69 86 ASP A O 1
ATOM 670 N N . ALA A 1 87 ? -2.245 7.480 -14.565 1.00 90.25 87 ALA A N 1
ATOM 671 C CA . ALA A 1 87 ? -3.057 7.217 -15.748 1.00 90.25 87 ALA A CA 1
ATOM 672 C C . ALA A 1 87 ? -3.396 8.500 -16.524 1.00 90.25 87 ALA A C 1
ATOM 674 O O . ALA A 1 87 ? -3.489 8.444 -17.753 1.00 90.25 87 ALA A O 1
ATOM 675 N N . LEU A 1 88 ? -3.585 9.624 -15.825 1.00 90.94 88 LEU A N 1
ATOM 676 C CA . LEU A 1 88 ? -3.766 10.942 -16.438 1.00 90.94 88 LEU A CA 1
ATOM 677 C C . LEU A 1 88 ? -2.466 11.411 -17.093 1.00 90.94 88 LEU A C 1
ATOM 679 O O . LEU A 1 88 ? -2.483 11.753 -18.272 1.00 90.94 88 LEU A O 1
ATOM 683 N N . ASP A 1 89 ? -1.346 11.314 -16.379 1.00 91.25 89 ASP A N 1
ATOM 684 C CA . ASP A 1 89 ? -0.026 11.698 -16.883 1.00 91.25 89 ASP A CA 1
ATOM 685 C C . ASP A 1 89 ? 0.329 10.888 -18.141 1.00 91.25 89 ASP A C 1
ATOM 687 O O . ASP A 1 89 ? 0.746 11.445 -19.156 1.00 91.25 89 ASP A O 1
ATOM 691 N N . LEU A 1 90 ? 0.055 9.577 -18.141 1.00 88.62 90 LEU A N 1
ATOM 692 C CA . LEU A 1 90 ? 0.255 8.726 -19.316 1.00 88.62 90 LEU A CA 1
ATOM 693 C C . LEU A 1 90 ? -0.639 9.134 -20.501 1.00 88.62 90 LEU A C 1
ATOM 695 O O . LEU A 1 90 ? -0.220 9.028 -21.657 1.00 88.62 90 LEU A O 1
ATOM 699 N N . ALA A 1 91 ? -1.878 9.556 -20.242 1.00 89.12 91 ALA A N 1
ATOM 700 C CA . ALA A 1 91 ? -2.783 10.023 -21.290 1.00 89.12 91 ALA A CA 1
ATOM 701 C C . ALA A 1 91 ? -2.294 11.348 -21.896 1.00 89.12 91 ALA A C 1
ATOM 703 O O . ALA A 1 91 ? -2.299 11.495 -23.122 1.00 89.12 91 ALA A O 1
ATOM 704 N N . ASP A 1 92 ? -1.812 12.265 -21.058 1.00 89.94 92 ASP A N 1
ATOM 705 C CA . ASP A 1 92 ? -1.232 13.540 -21.480 1.00 89.94 92 ASP A CA 1
ATOM 706 C C . ASP A 1 92 ? 0.053 13.326 -22.292 1.00 89.94 92 ASP A C 1
ATOM 708 O O . ASP A 1 92 ? 0.209 13.903 -23.372 1.00 89.94 92 ASP A O 1
ATOM 712 N N . GLU A 1 93 ? 0.939 12.427 -21.855 1.00 87.38 93 GLU A N 1
ATOM 713 C CA . GLU A 1 93 ? 2.142 12.041 -22.602 1.00 87.38 93 GLU A CA 1
ATOM 714 C C . GLU A 1 93 ? 1.805 11.457 -23.981 1.00 87.38 93 GLU A C 1
ATOM 716 O O . GLU A 1 93 ? 2.422 11.817 -24.990 1.00 87.38 93 GLU A O 1
ATOM 721 N N . GLN A 1 94 ? 0.799 10.580 -24.059 1.00 87.06 94 GLN A N 1
ATOM 722 C CA . GLN A 1 94 ? 0.345 10.017 -25.332 1.00 87.06 94 GLN A CA 1
ATOM 723 C C . GLN A 1 94 ? -0.198 11.100 -26.265 1.00 87.06 94 GLN A C 1
ATOM 725 O O . GLN A 1 94 ? 0.144 11.108 -27.452 1.00 87.06 94 GLN A O 1
ATOM 730 N N . LEU A 1 95 ? -0.992 12.034 -25.738 1.00 87.06 95 LEU A N 1
ATOM 731 C CA . LEU A 1 95 ? -1.539 13.150 -26.502 1.00 87.06 95 LEU A CA 1
ATOM 732 C C . LEU A 1 95 ? -0.424 14.052 -27.054 1.00 87.06 95 LEU A C 1
ATOM 734 O O . LEU A 1 95 ? -0.415 14.363 -28.246 1.00 87.06 95 LEU A O 1
ATOM 738 N N . MET A 1 96 ? 0.548 14.413 -26.213 1.00 83.00 96 MET A N 1
ATOM 739 C CA . MET A 1 96 ? 1.695 15.244 -26.596 1.00 83.00 96 MET A CA 1
ATOM 740 C C . MET A 1 96 ? 2.557 14.548 -27.653 1.00 83.00 96 MET A C 1
ATOM 742 O O . MET A 1 96 ? 2.877 15.144 -28.681 1.00 83.00 96 MET A O 1
ATOM 746 N N . SER A 1 97 ? 2.828 13.250 -27.483 1.00 83.19 97 SER A N 1
ATOM 747 C CA . SER A 1 97 ? 3.576 12.462 -28.471 1.00 83.19 97 SER A CA 1
ATOM 748 C C . SER A 1 97 ? 2.878 12.397 -29.837 1.00 83.19 97 SER A C 1
ATOM 750 O O . SER A 1 97 ? 3.535 12.382 -30.881 1.00 83.19 97 SER A O 1
ATOM 752 N N . PHE A 1 98 ? 1.541 12.386 -29.853 1.00 79.25 98 PHE A N 1
ATOM 753 C CA . PHE A 1 98 ? 0.755 12.386 -31.083 1.00 79.25 98 PHE A CA 1
ATOM 754 C C . PHE A 1 98 ? 0.833 13.738 -31.800 1.00 79.25 98 PHE A C 1
ATOM 756 O O . PHE A 1 98 ? 1.007 13.777 -33.020 1.00 79.25 98 PHE A O 1
ATOM 763 N N . VAL A 1 99 ? 0.746 14.840 -31.048 1.00 77.88 99 VAL A N 1
ATOM 764 C CA . VAL A 1 99 ? 0.879 16.207 -31.576 1.00 77.88 99 VAL A CA 1
ATOM 765 C C . VAL A 1 99 ? 2.277 16.442 -32.152 1.00 77.88 99 VAL A C 1
ATOM 767 O O . VAL A 1 99 ? 2.400 16.941 -33.273 1.00 77.88 99 VAL A O 1
ATOM 770 N N . ASP A 1 100 ? 3.326 16.016 -31.452 1.00 75.19 100 ASP A N 1
ATOM 771 C CA . ASP A 1 100 ? 4.708 16.151 -31.924 1.00 75.19 100 ASP A CA 1
ATOM 772 C C . ASP A 1 100 ? 4.956 15.360 -33.217 1.00 75.19 100 ASP A C 1
ATOM 774 O O . ASP A 1 100 ? 5.572 15.859 -34.161 1.00 75.19 100 ASP A O 1
ATOM 778 N N . ASN A 1 101 ? 4.414 14.143 -33.314 1.00 74.06 101 ASN A N 1
ATOM 779 C CA . ASN A 1 101 ? 4.540 13.309 -34.511 1.00 74.06 101 ASN A CA 1
ATOM 780 C C . ASN A 1 101 ? 3.728 13.858 -35.703 1.00 74.06 101 ASN A C 1
ATOM 782 O O . ASN A 1 101 ? 4.122 13.683 -36.857 1.00 74.06 101 ASN A O 1
ATOM 786 N N . ALA A 1 102 ? 2.613 14.551 -35.449 1.00 70.69 102 ALA A N 1
ATOM 787 C CA . ALA A 1 102 ? 1.857 15.254 -36.485 1.00 70.69 102 ALA A CA 1
ATOM 788 C C . ALA A 1 102 ? 2.624 16.471 -37.031 1.00 70.69 102 ALA A C 1
ATOM 790 O O . ALA A 1 102 ? 2.651 16.680 -38.243 1.00 70.69 102 ALA A O 1
ATOM 791 N N . ASN A 1 103 ? 3.302 17.223 -36.160 1.00 67.25 103 ASN A N 1
ATOM 792 C CA . ASN A 1 103 ? 4.114 18.378 -36.551 1.00 67.25 103 ASN A CA 1
ATOM 793 C C . ASN A 1 103 ? 5.419 17.986 -37.265 1.00 67.25 103 ASN A C 1
ATOM 795 O O . ASN A 1 103 ? 5.880 18.724 -38.126 1.00 67.25 103 ASN A O 1
ATOM 799 N N . ALA A 1 104 ? 5.998 16.820 -36.965 1.00 65.38 104 ALA A N 1
ATOM 800 C CA . ALA A 1 104 ? 7.217 16.324 -37.616 1.00 65.38 104 ALA A CA 1
ATOM 801 C C . ALA A 1 104 ? 7.010 15.802 -39.057 1.00 65.38 104 ALA A C 1
ATOM 803 O O . ALA A 1 104 ? 7.979 15.443 -39.728 1.00 65.38 104 ALA A O 1
ATOM 804 N N . ARG A 1 105 ? 5.759 15.704 -39.527 1.00 57.84 105 ARG A N 1
ATOM 805 C CA . ARG A 1 105 ? 5.390 15.200 -40.865 1.00 57.84 105 ARG A CA 1
ATOM 806 C C . ARG A 1 105 ? 4.971 16.300 -41.855 1.00 57.84 105 ARG A C 1
ATOM 808 O O . ARG A 1 105 ? 4.547 15.958 -42.960 1.00 57.84 105 ARG A O 1
ATOM 815 N N . VAL A 1 106 ? 5.083 17.574 -41.471 1.00 53.25 106 VAL A N 1
ATOM 816 C CA . VAL A 1 106 ? 4.844 18.769 -42.309 1.00 53.25 106 VAL A CA 1
ATOM 817 C C . VAL A 1 106 ? 6.176 19.440 -42.617 1.00 53.25 106 VAL A C 1
ATOM 819 O O . VAL A 1 106 ? 6.357 19.845 -43.786 1.00 53.25 106 VAL A O 1
#

Foldseek 3Di:
DLVVVLVVVVVVCVVVQVVVQVVVCVVCVVVVDDDPDRDGDADDRSNADDPVSLVVVLVVCVVVVHDPLCSCCPRVNDDPVRSVVVVVVVVVVVVVVVVVVVVVVD

Organism: NCBI:txid158898

Sequence (106 aa):
MKEALILKARDRLDVVDTGLSAIISKALRIEGFETEETISLSWEPPDHVSLSEKYDAAVKAKGAGESWKSIARNILGYSPEQIEQDALDLADEQLMSFVDNANARV